Protein 1ZMM (pdb70)

Structure (mmCIF, N/CA/C/O backbone):
data_1ZMM
#
_entry.id   1ZMM
#
_cell.length_a   72.004
_cell.length_b   39.255
_cell.length_c   48.118
_cell.angle_alpha   90.00
_cell.angle_beta   110.08
_cell.angle_gamma   90.00
#
_symmetry.space_group_name_H-M   'C 1 2 1'
#
loop_
_entity.id
_entity.type
_entity.pdbx_description
1 polymer 'Neutrophil defensin 4'
2 water water
#
loop_
_atom_site.group_PDB
_atom_site.id
_atom_site.type_symbol
_atom_site.label_atom_id
_atom_site.label_alt_id
_atom_site.label_comp_id
_atom_site.label_asym_id
_atom_site.label_entity_id
_atom_site.label_seq_id
_atom_site.pdbx_PDB_ins_code
_atom_site.Cartn_x
_atom_site.Cartn_y
_atom_site.Cartn_z
_atom_site.occupancy
_atom_site.B_iso_or_equiv
_atom_site.auth_seq_id
_atom_site.auth_comp_id
_atom_site.auth_asym_id
_atom_site.auth_atom_id
_atom_site.pdbx_PDB_model_num
ATOM 1 N N . VAL A 1 1 ? 20.761 -8.778 7.532 1.00 21.29 1 VAL A N 1
ATOM 2 C CA . VAL A 1 1 ? 19.590 -7.892 7.738 1.00 19.67 1 VAL A CA 1
ATOM 3 C C . VAL A 1 1 ? 20.055 -6.445 7.589 1.00 16.84 1 VAL A C 1
ATOM 4 O O . VAL A 1 1 ? 21.081 -6.047 8.149 1.00 17.86 1 VAL A O 1
ATOM 8 N N . CYS A 1 2 ? 19.267 -5.675 6.855 1.00 15.25 2 CYS A N 1
ATOM 9 C CA . CYS A 1 2 ? 19.656 -4.326 6.426 1.00 13.09 2 CYS A CA 1
ATOM 10 C C . CYS A 1 2 ? 18.664 -3.249 6.797 1.00 13.15 2 CYS A C 1
ATOM 11 O O . CYS A 1 2 ? 17.490 -3.493 6.864 1.00 14.22 2 CYS A O 1
ATOM 14 N N . SER A 1 3 ? 19.159 -2.031 7.041 1.00 11.61 3 SER A N 1
ATOM 15 C CA . SER A 1 3 ? 18.282 -0.923 7.338 1.00 14.11 3 SER A CA 1
ATOM 16 C C . SER A 1 3 ? 18.844 0.383 6.757 1.00 11.82 3 SER A C 1
ATOM 17 O O . SER A 1 3 ? 20.040 0.501 6.556 1.00 11.64 3 SER A O 1
ATOM 20 N N . CYS A 1 4 ? 17.948 1.321 6.468 1.00 11.17 4 CYS A N 1
ATOM 21 C CA . CYS A 1 4 ? 18.321 2.677 6.024 1.00 11.77 4 CYS A CA 1
ATOM 22 C C . CYS A 1 4 ? 18.386 3.537 7.256 1.00 12.75 4 CYS A C 1
ATOM 23 O O . CYS A 1 4 ? 17.434 3.608 8.063 1.00 13.81 4 CYS A O 1
ATOM 26 N N . ARG A 1 5 ? 19.572 4.080 7.473 1.00 10.75 5 ARG A N 1
ATOM 27 C CA . ARG A 1 5 ? 19.853 4.871 8.652 1.00 9.09 5 ARG A CA 1
ATOM 28 C C . ARG A 1 5 ? 20.227 6.297 8.305 1.00 8.65 5 ARG A C 1
ATOM 29 O O . ARG A 1 5 ? 20.894 6.554 7.344 1.00 9.13 5 ARG A O 1
ATOM 37 N N . LEU A 1 6 ? 19.807 7.222 9.145 1.00 9.13 6 LEU A N 1
ATOM 38 C CA . LEU A 1 6 ? 20.013 8.633 8.876 1.00 7.98 6 LEU A CA 1
ATOM 39 C C . LEU A 1 6 ? 21.421 9.156 9.034 1.00 8.32 6 LEU A C 1
ATOM 40 O O . LEU A 1 6 ? 21.755 10.153 8.389 1.00 9.39 6 LEU A O 1
ATOM 45 N N . VAL A 1 7 ? 22.238 8.532 9.867 1.00 9.04 7 VAL A N 1
ATOM 46 C CA . VAL A 1 7 ? 23.588 9.052 10.138 1.00 8.83 7 VAL A CA 1
ATOM 47 C C . VAL A 1 7 ? 24.626 7.965 9.917 1.00 11.20 7 VAL A C 1
ATOM 48 O O . VAL A 1 7 ? 25.138 7.834 8.784 1.00 14.41 7 VAL A O 1
ATOM 52 N N . PHE A 1 8 ? 24.871 7.133 10.914 1.00 12.07 8 PHE A N 1
ATOM 53 C CA . PHE A 1 8 ? 25.877 6.090 10.810 1.00 11.45 8 PHE A CA 1
ATOM 54 C C . PHE A 1 8 ? 25.279 4.699 10.925 1.00 11.53 8 PHE A C 1
ATOM 55 O O . PHE A 1 8 ? 24.215 4.519 11.524 1.00 10.73 8 PHE A O 1
ATOM 63 N N . CYS A 1 9 ? 25.988 3.721 10.375 1.00 11.32 9 CYS A N 1
ATOM 64 C CA . CYS A 1 9 ? 25.658 2.309 10.605 1.00 12.96 9 CYS A CA 1
ATOM 65 C C . CYS A 1 9 ? 26.016 1.979 12.036 1.00 14.71 9 CYS A C 1
ATOM 66 O O . CYS A 1 9 ? 26.911 2.616 12.614 1.00 15.15 9 CYS A O 1
ATOM 69 N N . ARG A 1 10 ? 25.324 0.987 12.603 1.00 14.55 10 ARG A N 1
ATOM 70 C CA . ARG A 1 10 ? 25.643 0.509 13.9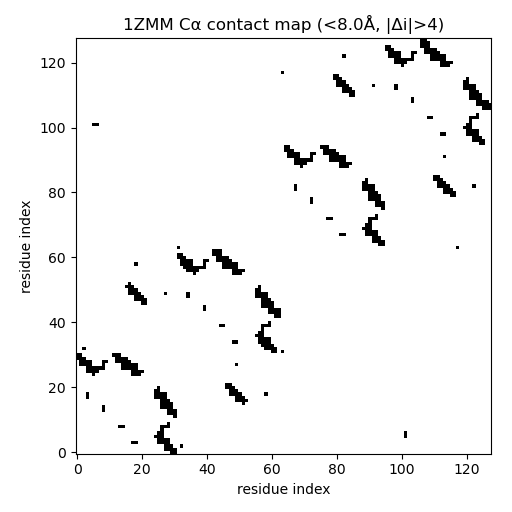51 1.00 16.83 10 ARG A CA 1
ATOM 71 C C . ARG A 1 10 ? 26.989 -0.200 13.917 1.00 16.80 10 ARG A C 1
ATOM 72 O O . ARG A 1 10 ? 27.491 -0.584 12.851 1.00 13.99 10 ARG A O 1
ATOM 80 N N . ARG A 1 11 ? 27.581 -0.382 15.094 1.00 16.98 11 ARG A N 1
ATOM 81 C CA . ARG A 1 11 ? 28.881 -1.022 15.198 1.00 19.52 11 ARG A CA 1
ATOM 82 C C . ARG A 1 11 ? 28.889 -2.414 14.603 1.00 18.86 11 ARG A C 1
ATOM 83 O O . ARG A 1 11 ? 29.886 -2.869 14.062 1.00 20.45 11 ARG A O 1
ATOM 91 N N . THR A 1 12 ? 27.770 -3.108 14.720 1.00 18.74 12 THR A N 1
ATOM 92 C CA . THR A 1 12 ? 27.640 -4.462 14.202 1.00 18.97 12 THR A CA 1
ATOM 93 C C . THR A 1 12 ? 27.305 -4.536 12.704 1.00 17.31 12 THR A C 1
ATOM 94 O O . THR A 1 12 ? 27.058 -5.614 12.204 1.00 19.50 12 THR A O 1
ATOM 98 N N . GLU A 1 13 ? 27.266 -3.391 12.011 1.00 15.58 13 GLU A N 1
ATOM 99 C CA . GLU A 1 13 ? 26.857 -3.357 10.617 1.00 15.80 13 GLU A CA 1
ATOM 100 C C . GLU A 1 13 ? 27.954 -2.817 9.717 1.00 15.48 13 GLU A C 1
ATOM 101 O O . GLU A 1 13 ? 28.875 -2.128 10.187 1.00 16.63 13 GLU A O 1
ATOM 107 N N . LEU A 1 14 ? 27.856 -3.135 8.429 1.00 17.79 14 LEU A N 1
ATOM 108 C CA . LEU A 1 14 ? 28.678 -2.506 7.398 1.00 18.64 14 LEU A CA 1
ATOM 109 C C . LEU A 1 14 ? 27.832 -1.687 6.406 1.00 16.50 14 LEU A C 1
ATOM 110 O O . LEU A 1 14 ? 26.674 -2.002 6.108 1.00 15.07 14 LEU A O 1
ATOM 115 N N . ARG A 1 15 ? 28.444 -0.630 5.905 1.00 18.14 15 ARG A N 1
ATOM 116 C CA . ARG A 1 15 ? 27.796 0.237 4.951 1.00 17.69 15 ARG A CA 1
ATOM 117 C C . ARG A 1 15 ? 27.826 -0.480 3.614 1.00 16.16 15 ARG A C 1
ATOM 118 O O . ARG A 1 15 ? 28.894 -0.824 3.089 1.00 16.49 15 ARG A O 1
ATOM 126 N N . VAL A 1 16 ? 26.640 -0.734 3.079 1.00 12.43 16 VAL A N 1
ATOM 127 C CA . VAL A 1 16 ? 26.481 -1.401 1.799 1.00 12.19 16 VAL A CA 1
ATOM 128 C C . VAL A 1 16 ? 26.112 -0.471 0.660 1.00 10.70 16 VAL A C 1
ATOM 129 O O . VAL A 1 16 ? 26.404 -0.767 -0.510 1.00 10.27 16 VAL A O 1
ATOM 133 N N . GLY A 1 17 ? 25.508 0.667 0.976 1.00 9.49 17 GLY A N 1
ATOM 134 C CA . GLY A 1 17 ? 25.101 1.607 -0.062 1.00 10.46 17 GLY A CA 1
ATOM 135 C C . GLY A 1 17 ? 24.365 2.800 0.509 1.00 9.38 17 GLY A C 1
ATOM 136 O O . GLY A 1 17 ? 24.553 3.145 1.664 1.00 8.86 17 GLY A O 1
ATOM 137 N N . ASN A 1 18 ? 23.410 3.337 -0.247 1.00 9.62 18 ASN A N 1
ATOM 138 C CA . ASN A 1 18 ? 22.611 4.481 0.185 1.00 10.77 18 ASN A CA 1
ATOM 139 C C . ASN A 1 18 ? 21.140 4.209 -0.028 1.00 9.13 18 ASN A C 1
ATOM 140 O O . ASN A 1 18 ? 20.758 3.309 -0.789 1.00 7.73 18 ASN A O 1
ATOM 149 N N . CYS A 1 19 ? 20.323 4.986 0.681 1.00 9.59 19 CYS A N 1
ATOM 150 C CA . CYS A 1 19 ? 18.878 5.087 0.383 1.00 6.93 19 CYS A CA 1
ATOM 151 C C . CYS A 1 19 ? 18.455 6.508 0.143 1.00 8.30 19 CYS A C 1
ATOM 152 O O . CYS A 1 19 ? 19.073 7.434 0.643 1.00 7.60 19 CYS A O 1
ATOM 155 N N . LEU A 1 20 ? 17.410 6.669 -0.669 1.00 8.35 20 LEU A N 1
ATOM 156 C CA . LEU A 1 20 ? 16.788 7.973 -0.918 1.00 7.97 20 LEU A CA 1
ATOM 157 C C . LEU A 1 20 ? 15.289 7.802 -0.670 1.00 7.95 20 LEU A C 1
ATOM 158 O O . LEU A 1 20 ? 14.661 7.001 -1.348 1.00 7.93 20 LEU A O 1
ATOM 163 N N . ILE A 1 21 ? 14.760 8.444 0.386 1.00 7.95 21 ILE A N 1
ATOM 164 C CA . ILE A 1 21 ? 13.380 8.321 0.789 1.00 7.99 21 ILE A CA 1
ATOM 165 C C . ILE A 1 21 ? 12.839 9.710 1.090 1.00 7.40 21 ILE A C 1
ATOM 166 O O . ILE A 1 21 ? 13.409 10.415 1.912 1.00 8.62 21 ILE A O 1
ATOM 171 N N . GLY A 1 22 ? 11.787 10.134 0.376 1.00 7.64 22 GLY A N 1
ATOM 172 C CA . GLY A 1 22 ? 11.225 11.440 0.527 1.00 9.55 22 GLY A CA 1
ATOM 173 C C . GLY A 1 22 ? 12.213 12.587 0.374 1.00 7.10 22 GLY A C 1
ATOM 174 O O . GLY A 1 22 ? 12.093 13.576 1.098 1.00 9.23 22 GLY A O 1
ATOM 175 N N . GLY A 1 23 ? 13.167 12.461 -0.554 1.00 7.25 23 GLY A N 1
ATOM 176 C CA . GLY A 1 23 ? 14.186 13.479 -0.738 1.00 7.15 23 GLY A CA 1
ATOM 177 C C . GLY A 1 23 ? 15.382 13.421 0.199 1.00 7.07 23 GLY A C 1
ATOM 178 O O . GLY A 1 23 ? 16.331 14.168 0.012 1.00 6.63 23 GLY A O 1
ATOM 179 N N . VAL A 1 24 ? 15.297 12.638 1.268 1.00 7.42 24 VAL A N 1
ATOM 180 C CA . VAL A 1 24 ? 16.360 12.535 2.262 1.00 6.51 24 VAL A CA 1
ATOM 181 C C . VAL A 1 24 ? 17.279 11.327 1.983 1.00 6.70 24 VAL A C 1
ATOM 182 O O . VAL A 1 24 ? 16.813 10.224 1.651 1.00 6.25 24 VAL A O 1
ATOM 186 N N . SER A 1 25 ? 18.585 11.529 2.098 1.00 6.94 25 SER A N 1
ATOM 187 C CA . SER A 1 25 ? 19.544 10.475 1.895 1.00 7.45 25 SER A CA 1
ATOM 188 C C . SER A 1 25 ? 19.917 9.756 3.186 1.00 8.98 25 SER A C 1
ATOM 189 O O . SER A 1 25 ? 20.047 10.369 4.241 1.00 9.84 25 SER A O 1
ATOM 192 N N . PHE A 1 26 ? 20.016 8.436 3.096 1.00 7.25 26 PHE A N 1
ATOM 193 C CA . PHE A 1 26 ? 20.321 7.560 4.196 1.00 7.87 26 PHE A CA 1
ATOM 194 C C . PHE A 1 26 ? 21.527 6.715 3.799 1.00 7.44 26 PHE A C 1
ATOM 195 O O . PHE A 1 26 ? 21.854 6.581 2.597 1.00 9.98 26 PHE A O 1
ATOM 203 N N . THR A 1 27 ? 22.172 6.137 4.803 1.00 9.80 27 THR A N 1
ATOM 204 C CA . THR A 1 27 ? 23.146 5.093 4.586 1.00 9.29 27 THR A CA 1
ATOM 205 C C . THR A 1 27 ? 22.439 3.753 4.734 1.00 8.24 27 THR A C 1
ATOM 206 O O . THR A 1 27 ? 21.613 3.546 5.633 1.00 7.90 27 THR A O 1
ATOM 210 N N . TYR A 1 28 ? 22.730 2.852 3.820 1.00 6.97 28 TYR A N 1
ATOM 211 C CA . TYR A 1 28 ? 22.164 1.520 3.856 1.00 7.93 28 TYR A CA 1
ATOM 212 C C . TYR A 1 28 ? 23.166 0.601 4.528 1.00 9.61 28 TYR A C 1
ATOM 213 O O . TYR A 1 28 ? 24.278 0.410 4.038 1.00 9.17 28 TYR A O 1
ATOM 222 N N . CYS A 1 29 ? 22.749 0.075 5.677 1.00 10.81 29 CYS A N 1
ATOM 223 C CA . CYS A 1 29 ? 23.603 -0.660 6.609 1.00 10.89 29 CYS A CA 1
ATOM 224 C C . CYS A 1 29 ? 23.128 -2.110 6.735 1.00 11.67 29 CYS A C 1
ATOM 225 O O . CYS A 1 29 ? 21.936 -2.332 6.884 1.00 12.27 29 CYS A O 1
ATOM 228 N N . CYS A 1 30 ? 24.032 -3.084 6.657 1.00 12.59 30 CYS A N 1
ATOM 229 C CA . CYS A 1 30 ? 23.662 -4.506 6.801 1.00 12.01 30 CYS A CA 1
ATOM 230 C C . CYS A 1 30 ? 24.491 -5.189 7.874 1.00 14.92 30 CYS A C 1
ATOM 231 O O . CYS A 1 30 ? 25.660 -4.893 8.001 1.00 14.37 30 CYS A O 1
ATOM 234 N N . THR A 1 31 ? 23.877 -6.101 8.629 1.00 17.81 31 THR A N 1
ATOM 235 C CA . THR A 1 31 ? 24.549 -6.709 9.794 1.00 20.53 31 THR A CA 1
ATOM 236 C C . THR A 1 31 ? 25.803 -7.406 9.330 1.00 21.64 31 THR A C 1
ATOM 237 O O . THR A 1 31 ? 26.870 -7.291 9.964 1.00 25.14 31 THR A O 1
ATOM 241 N N . VAL B 1 1 ? 9.063 -4.821 7.557 1.00 19.11 1 VAL B N 1
ATOM 242 C CA . VAL B 1 1 ? 10.414 -5.081 6.975 1.00 19.81 1 VAL B CA 1
ATOM 243 C C . VAL B 1 1 ? 10.477 -4.399 5.628 1.00 16.52 1 VAL B C 1
ATOM 244 O O . VAL B 1 1 ? 9.494 -4.347 4.902 1.00 17.30 1 VAL B O 1
ATOM 248 N N . CYS B 1 2 ? 11.653 -3.883 5.301 1.00 14.35 2 CYS B N 1
ATOM 249 C CA . CYS B 1 2 ? 11.875 -3.255 4.006 1.00 14.11 2 CYS B CA 1
ATOM 250 C C . CYS B 1 2 ? 12.940 -4.018 3.275 1.00 11.37 2 CYS B C 1
ATOM 251 O O . CYS B 1 2 ? 13.859 -4.573 3.898 1.00 12.75 2 CYS B O 1
ATOM 254 N N . SER B 1 3 ? 12.832 -4.053 1.941 1.00 10.16 3 SER B N 1
ATOM 255 C CA . SER B 1 3 ? 13.710 -4.811 1.092 1.00 9.78 3 SER B CA 1
ATOM 256 C C . SER B 1 3 ? 14.072 -3.975 -0.114 1.00 9.71 3 SER B C 1
ATOM 257 O O . SER B 1 3 ? 13.215 -3.249 -0.625 1.00 10.05 3 SER B O 1
ATOM 260 N N . CYS B 1 4 ? 15.309 -4.100 -0.573 1.00 6.71 4 CYS B N 1
ATOM 261 C CA . CYS B 1 4 ? 15.774 -3.493 -1.821 1.00 5.09 4 CYS B CA 1
ATOM 262 C C . CYS B 1 4 ? 15.617 -4.517 -2.929 1.00 5.83 4 CYS B C 1
ATOM 263 O O . CYS B 1 4 ? 16.229 -5.574 -2.855 1.00 7.55 4 CYS B O 1
ATOM 266 N N . ARG B 1 5 ? 14.679 -4.229 -3.845 1.00 7.64 5 ARG B N 1
ATOM 267 C CA . ARG B 1 5 ? 14.368 -5.101 -4.966 1.00 6.79 5 ARG B CA 1
ATOM 268 C C . ARG B 1 5 ? 14.647 -4.431 -6.284 1.00 7.88 5 ARG B C 1
ATOM 269 O O . ARG B 1 5 ? 14.418 -3.217 -6.462 1.00 7.83 5 ARG B O 1
ATOM 277 N N . LEU B 1 6 ? 15.108 -5.224 -7.242 1.00 6.83 6 LEU B N 1
ATOM 278 C CA . LEU B 1 6 ? 15.556 -4.696 -8.507 1.00 8.81 6 LEU B CA 1
ATOM 279 C C . LEU B 1 6 ? 14.499 -3.959 -9.349 1.00 10.21 6 LEU B C 1
ATOM 280 O O . LEU B 1 6 ? 14.838 -2.936 -10.000 1.00 10.77 6 LEU B O 1
ATOM 289 N N . VAL B 1 7 ? 13.287 -4.484 -9.411 1.00 8.97 7 VAL B N 1
ATOM 290 C CA . VAL B 1 7 ? 12.302 -3.905 -10.342 1.00 12.52 7 VAL B CA 1
ATOM 291 C C . VAL B 1 7 ? 10.991 -3.618 -9.641 1.00 12.32 7 VAL B C 1
ATOM 292 O O . VAL B 1 7 ? 10.488 -2.494 -9.697 1.00 15.52 7 VAL B O 1
ATOM 296 N N . PHE B 1 8 ? 10.389 -4.618 -9.011 1.00 9.69 8 PHE B N 1
ATOM 297 C CA . PHE B 1 8 ? 9.048 -4.466 -8.526 1.00 8.77 8 PHE B CA 1
ATOM 298 C C . PHE B 1 8 ? 9.049 -4.788 -7.038 1.00 9.80 8 PHE B C 1
ATOM 299 O O . PHE B 1 8 ? 9.821 -5.638 -6.605 1.00 10.94 8 PHE B O 1
ATOM 307 N N . CYS B 1 9 ? 8.146 -4.155 -6.294 1.00 11.29 9 CYS B N 1
ATOM 308 C CA . CYS B 1 9 ? 7.779 -4.550 -4.936 1.00 11.36 9 CYS B CA 1
ATOM 309 C C . CYS B 1 9 ? 6.804 -5.737 -4.991 1.00 11.81 9 CYS B C 1
ATOM 310 O O . CYS B 1 9 ? 6.155 -5.955 -6.033 1.00 12.69 9 CYS B O 1
ATOM 313 N N . ARG B 1 10 ? 6.766 -6.509 -3.912 1.00 12.98 10 ARG B N 1
ATOM 314 C CA . ARG B 1 10 ? 5.752 -7.538 -3.715 1.00 13.34 10 ARG B CA 1
ATOM 315 C C . ARG B 1 10 ? 4.417 -6.875 -3.469 1.00 13.21 10 ARG B C 1
ATOM 316 O O . ARG B 1 10 ? 4.318 -5.679 -3.174 1.00 13.27 10 ARG B O 1
ATOM 324 N N . ARG B 1 11 ? 3.379 -7.675 -3.601 1.00 12.83 11 ARG B N 1
ATOM 325 C CA . ARG B 1 11 ? 2.014 -7.174 -3.494 1.00 14.51 11 ARG B CA 1
ATOM 326 C C . ARG B 1 11 ? 1.655 -6.764 -2.075 1.00 13.96 11 ARG B C 1
ATOM 327 O O . ARG B 1 11 ? 0.671 -6.066 -1.881 1.00 12.89 11 ARG B O 1
ATOM 335 N N . THR B 1 12 ? 2.441 -7.200 -1.099 1.00 14.68 12 THR B N 1
ATOM 336 C CA . THR B 1 12 ? 2.235 -6.851 0.306 1.00 14.24 12 THR B CA 1
ATOM 337 C C . THR B 1 12 ? 3.074 -5.653 0.711 1.00 14.36 12 THR B C 1
ATOM 338 O O . THR B 1 12 ? 3.160 -5.305 1.880 1.00 13.15 12 THR B O 1
ATOM 342 N N . GLU B 1 13 ? 3.747 -5.045 -0.269 1.00 13.15 13 GLU B N 1
ATOM 343 C CA . GLU B 1 13 ? 4.700 -3.993 0.007 1.00 13.93 13 GLU B CA 1
ATOM 344 C C . GLU B 1 13 ? 4.361 -2.685 -0.698 1.00 14.62 13 GLU B C 1
ATOM 345 O O . GLU B 1 13 ? 3.764 -2.687 -1.770 1.00 15.98 13 GLU B O 1
ATOM 351 N N . LEU B 1 14 ? 4.768 -1.576 -0.088 1.00 14.98 14 LEU B N 1
ATOM 352 C CA . LEU B 1 14 ? 4.642 -0.254 -0.676 1.00 16.48 14 LEU B CA 1
ATOM 353 C C . LEU B 1 14 ? 6.031 0.230 -1.131 1.00 15.26 14 LEU B C 1
ATOM 354 O O . LEU B 1 14 ? 7.017 0.091 -0.402 1.00 13.20 14 LEU B O 1
ATOM 359 N N . ARG B 1 15 ? 6.107 0.802 -2.322 1.00 14.28 15 ARG B N 1
ATOM 360 C CA . ARG B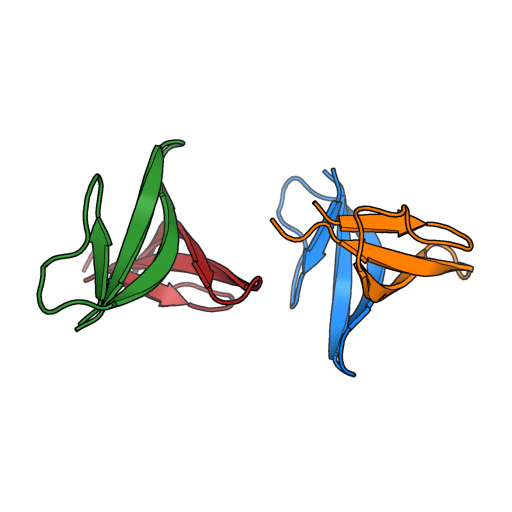 1 15 ? 7.327 1.516 -2.707 1.00 13.29 15 ARG B CA 1
ATOM 361 C C . ARG B 1 15 ? 7.515 2.764 -1.850 1.00 12.52 15 ARG B C 1
ATOM 362 O O . ARG B 1 15 ? 6.675 3.658 -1.863 1.00 13.52 15 ARG B O 1
ATOM 370 N N . VAL B 1 16 ? 8.608 2.810 -1.098 1.00 11.11 16 VAL B N 1
ATOM 371 C CA . VAL B 1 16 ? 8.885 3.944 -0.206 1.00 12.30 16 VAL B CA 1
ATOM 372 C C . VAL B 1 16 ? 10.028 4.849 -0.708 1.00 11.84 16 VAL B C 1
ATOM 373 O O . VAL B 1 16 ? 10.086 6.002 -0.371 1.00 11.24 16 VAL B O 1
ATOM 377 N N . GLY B 1 17 ? 10.961 4.312 -1.487 1.00 11.61 17 GLY B N 1
ATOM 378 C CA . GLY B 1 17 ? 12.018 5.098 -2.088 1.00 9.93 17 GLY B CA 1
ATOM 379 C C . GLY B 1 17 ? 12.965 4.204 -2.851 1.00 9.00 17 GLY B C 1
ATOM 380 O O . GLY B 1 17 ? 12.507 3.211 -3.423 1.00 8.79 17 GLY B O 1
ATOM 381 N N . ASN B 1 18 ? 14.263 4.520 -2.834 1.00 7.71 18 ASN B N 1
ATOM 382 C CA . ASN B 1 18 ? 15.208 3.757 -3.614 1.00 9.45 18 ASN B CA 1
ATOM 383 C C . ASN B 1 18 ? 16.435 3.403 -2.800 1.00 9.14 18 ASN B C 1
ATOM 384 O O . ASN B 1 18 ? 16.735 4.033 -1.795 1.00 9.37 18 ASN B O 1
ATOM 389 N N . CYS B 1 19 ? 17.107 2.343 -3.200 1.00 8.16 19 CYS B N 1
ATOM 390 C CA . CYS B 1 19 ? 18.407 2.044 -2.641 1.00 8.07 19 CYS B CA 1
ATOM 391 C C . CYS B 1 19 ? 19.420 2.173 -3.755 1.00 9.92 19 CYS B C 1
ATOM 392 O O . CYS B 1 19 ? 19.092 1.900 -4.907 1.00 12.44 19 CYS B O 1
ATOM 395 N N . LEU B 1 20 ? 20.652 2.548 -3.434 1.00 8.97 20 LEU B N 1
ATOM 396 C CA . LEU B 1 20 ? 21.712 2.539 -4.442 1.00 9.53 20 LEU B CA 1
ATOM 397 C C . LEU B 1 20 ? 22.825 1.666 -3.878 1.00 11.42 20 LEU B C 1
ATOM 398 O O . LEU B 1 20 ? 23.368 1.980 -2.846 1.00 9.87 20 LEU B O 1
ATOM 403 N N . ILE B 1 21 ? 23.070 0.521 -4.510 1.00 11.61 21 ILE B N 1
ATOM 404 C CA . ILE B 1 21 ? 24.057 -0.455 -4.057 1.00 11.96 21 ILE B CA 1
ATOM 405 C C . ILE B 1 21 ? 24.968 -0.826 -5.252 1.00 13.36 21 ILE B C 1
ATOM 406 O O . ILE B 1 21 ? 24.499 -1.318 -6.254 1.00 13.64 21 ILE B O 1
ATOM 411 N N . GLY B 1 22 ? 26.268 -0.585 -5.105 1.00 13.83 22 GLY B N 1
ATOM 412 C CA . GLY B 1 22 ? 27.238 -0.863 -6.147 1.00 15.97 22 GLY B CA 1
ATOM 413 C C . GLY B 1 22 ? 26.930 -0.169 -7.454 1.00 17.15 22 GLY B C 1
ATOM 414 O O . GLY B 1 22 ? 27.194 -0.725 -8.538 1.00 21.10 22 GLY B O 1
ATOM 415 N N . GLY B 1 23 ? 26.378 1.042 -7.380 1.00 17.91 23 GLY B N 1
ATOM 416 C CA . GLY B 1 23 ? 26.047 1.800 -8.569 1.00 18.37 23 GLY B CA 1
ATOM 417 C C . GLY B 1 23 ? 24.733 1.424 -9.230 1.00 17.56 23 GLY B C 1
ATOM 418 O O . GLY B 1 23 ? 24.377 1.968 -10.282 1.00 20.64 23 GLY B O 1
ATOM 419 N N . VAL B 1 24 ? 23.998 0.493 -8.619 1.00 16.01 24 VAL B N 1
ATOM 420 C CA . VAL B 1 24 ? 22.768 -0.013 -9.195 1.00 14.97 24 VAL B CA 1
ATOM 421 C C . VAL B 1 24 ? 21.609 0.485 -8.355 1.00 13.75 24 VAL B C 1
ATOM 422 O O . VAL B 1 24 ? 21.676 0.452 -7.126 1.00 10.49 24 VAL B O 1
ATOM 426 N N . SER B 1 25 ? 20.565 0.973 -9.012 1.00 13.81 25 SER B N 1
ATOM 427 C CA . SER B 1 25 ? 19.374 1.440 -8.296 1.00 14.15 25 SER B CA 1
ATOM 428 C C . SER B 1 25 ? 18.372 0.293 -8.068 1.00 14.17 25 SER B C 1
ATOM 429 O O . SER B 1 25 ? 18.082 -0.516 -8.947 1.00 16.77 25 SER B O 1
ATOM 432 N N . PHE B 1 26 ? 17.862 0.227 -6.851 1.00 9.68 26 PHE B N 1
ATOM 433 C CA . PHE B 1 26 ? 16.828 -0.693 -6.453 1.00 9.08 26 PHE B CA 1
ATOM 434 C C . PHE B 1 26 ? 15.628 0.096 -5.904 1.00 8.85 26 PHE B C 1
ATOM 435 O O . PHE B 1 26 ? 15.765 1.267 -5.540 1.00 7.94 26 PHE B O 1
ATOM 443 N N . THR B 1 27 ? 14.466 -0.529 -5.903 1.00 8.73 27 THR B N 1
ATOM 444 C CA . THR B 1 27 ? 13.318 0.031 -5.211 1.00 9.17 27 THR B CA 1
ATOM 445 C C . THR B 1 27 ? 13.285 -0.424 -3.784 1.00 9.86 27 THR B C 1
ATOM 446 O O . THR B 1 27 ? 13.488 -1.606 -3.481 1.00 9.73 27 THR B O 1
ATOM 450 N N . TYR B 1 28 ? 13.069 0.502 -2.873 1.00 9.22 28 TYR B N 1
ATOM 451 C CA . TYR B 1 28 ? 12.964 0.216 -1.447 1.00 9.20 28 TYR B CA 1
ATOM 452 C C . TYR B 1 28 ? 11.502 -0.006 -1.127 1.00 9.33 28 TYR B C 1
ATOM 453 O O . TYR B 1 28 ? 10.687 0.911 -1.251 1.00 9.91 28 TYR B O 1
ATOM 462 N N . CYS B 1 29 ? 11.154 -1.253 -0.805 1.00 9.60 29 CYS B N 1
ATOM 463 C CA . CYS B 1 29 ? 9.787 -1.723 -0.668 1.00 10.55 29 CYS B CA 1
ATOM 464 C C . CYS B 1 29 ? 9.552 -2.13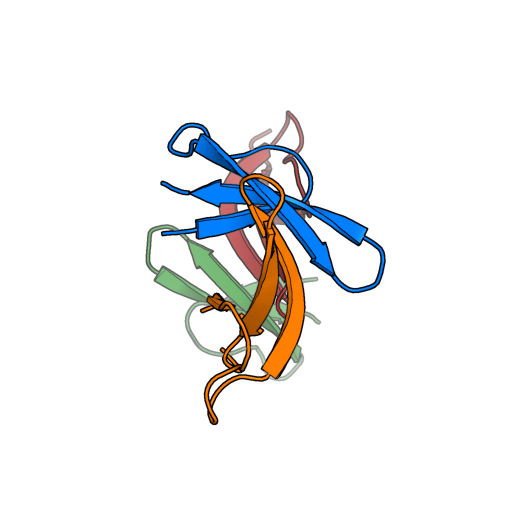6 0.774 1.00 10.96 29 CYS B C 1
ATOM 465 O O . CYS B 1 29 ? 10.369 -2.898 1.327 1.00 12.53 29 CYS B O 1
ATOM 468 N N . CYS B 1 30 ? 8.479 -1.634 1.398 1.00 11.05 30 CYS B N 1
ATOM 469 C CA . CYS B 1 30 ? 8.220 -1.922 2.817 1.00 12.09 30 CYS B CA 1
ATOM 470 C C . CYS B 1 30 ? 6.857 -2.532 3.025 1.00 12.28 30 CYS B C 1
ATOM 471 O O . CYS B 1 30 ? 5.895 -2.135 2.398 1.00 13.93 30 CYS B O 1
ATOM 474 N N . THR B 1 31 ? 6.767 -3.530 3.891 1.00 14.46 31 THR B N 1
ATOM 475 C CA . THR B 1 31 ? 5.443 -3.918 4.380 1.00 14.17 31 THR B CA 1
ATOM 476 C C . THR B 1 31 ? 4.906 -2.864 5.333 1.00 15.41 31 THR B C 1
ATOM 477 O O . THR B 1 31 ? 5.633 -2.016 5.814 1.00 16.84 31 THR B O 1
ATOM 481 N N . ARG B 1 32 ? 3.612 -2.927 5.601 1.00 17.51 32 ARG B N 1
ATOM 482 C CA . ARG B 1 32 ? 2.976 -1.937 6.456 1.00 17.86 32 ARG B CA 1
ATOM 483 C C . ARG B 1 32 ? 3.648 -1.856 7.839 1.00 19.12 32 ARG B C 1
ATOM 484 O O . ARG B 1 32 ? 3.858 -0.761 8.384 1.00 19.57 32 ARG B O 1
ATOM 492 N N . VAL B 1 33 ? 3.954 -3.021 8.411 1.00 18.65 33 VAL B N 1
ATOM 493 C CA . VAL B 1 33 ? 4.611 -3.129 9.696 1.00 19.26 33 VAL B CA 1
ATOM 494 C C . VAL B 1 33 ? 5.656 -4.238 9.658 1.00 18.94 33 VAL B C 1
ATOM 495 O O . VAL B 1 33 ? 5.675 -5.040 8.711 1.00 16.85 33 VAL B O 1
ATOM 503 N N . VAL C 1 1 ? 3.105 14.511 28.053 1.00 21.85 1 VAL C N 1
ATOM 504 C CA . VAL C 1 1 ? 4.002 13.509 28.661 1.00 19.95 1 VAL C CA 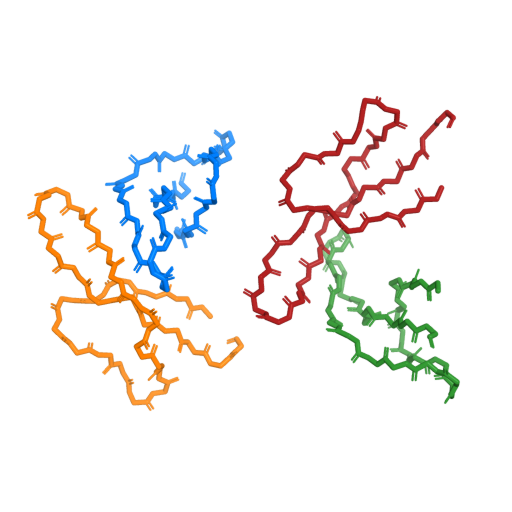1
ATOM 505 C C . VAL C 1 1 ? 3.764 12.154 28.009 1.00 17.32 1 VAL C C 1
ATOM 506 O O . VAL C 1 1 ? 2.622 11.734 27.828 1.00 15.15 1 VAL C O 1
ATOM 510 N N . CYS C 1 2 ? 4.843 11.465 27.668 1.00 15.13 2 CYS C N 1
ATOM 511 C CA . CYS C 1 2 ? 4.712 10.154 27.042 1.00 14.16 2 CYS C CA 1
ATOM 512 C C . CYS C 1 2 ? 5.363 9.070 27.873 1.00 13.91 2 CYS C C 1
ATOM 513 O O . CYS C 1 2 ? 6.339 9.289 28.595 1.00 13.90 2 CYS C O 1
ATOM 516 N N . SER C 1 3 ? 4.827 7.867 27.740 1.00 13.47 3 SER C N 1
ATOM 517 C CA . SER C 1 3 ? 5.343 6.708 28.458 1.00 13.37 3 SER C CA 1
ATOM 518 C C . SER C 1 3 ? 5.309 5.459 27.568 1.00 12.88 3 SER C C 1
ATOM 519 O O . SER C 1 3 ? 4.397 5.257 26.770 1.00 10.19 3 SER C O 1
ATOM 524 N N . CYS C 1 4 ? 6.328 4.621 27.725 1.00 12.57 4 CYS C N 1
ATOM 525 C CA . CYS C 1 4 ? 6.318 3.262 27.167 1.00 12.97 4 CYS C CA 1
ATOM 526 C C . CYS C 1 4 ? 5.546 2.382 28.145 1.00 13.07 4 CYS C C 1
ATOM 527 O O . CYS C 1 4 ? 5.976 2.153 29.282 1.00 15.98 4 CYS C O 1
ATOM 530 N N . ARG C 1 5 ? 4.399 1.870 27.713 1.00 12.46 5 ARG C N 1
ATOM 531 C CA . ARG C 1 5 ? 3.535 1.100 28.579 1.00 11.94 5 ARG C CA 1
ATOM 532 C C . ARG C 1 5 ? 3.494 -0.384 28.219 1.00 10.97 5 ARG C C 1
ATOM 533 O O . ARG C 1 5 ? 3.405 -0.722 27.042 1.00 10.54 5 ARG C O 1
ATOM 541 N N . LEU C 1 6 ? 3.535 -1.242 29.226 1.00 10.67 6 LEU C N 1
ATOM 542 C CA . LEU C 1 6 ? 3.541 -2.688 29.004 1.00 11.36 6 LEU C CA 1
ATOM 543 C C . LEU C 1 6 ? 2.222 -3.272 28.473 1.00 11.40 6 LEU C C 1
ATOM 544 O O . LEU C 1 6 ? 2.233 -4.333 27.828 1.00 10.78 6 LEU C O 1
ATOM 549 N N . VAL C 1 7 ? 1.092 -2.645 28.788 1.00 11.34 7 VAL C N 1
ATOM 550 C CA . VAL C 1 7 ? -0.198 -3.161 28.373 1.00 11.06 7 VAL C CA 1
ATOM 551 C C . VAL C 1 7 ? -0.982 -2.073 27.636 1.00 14.06 7 VAL C C 1
ATOM 552 O O . VAL C 1 7 ? -0.736 -1.868 26.461 1.00 17.38 7 V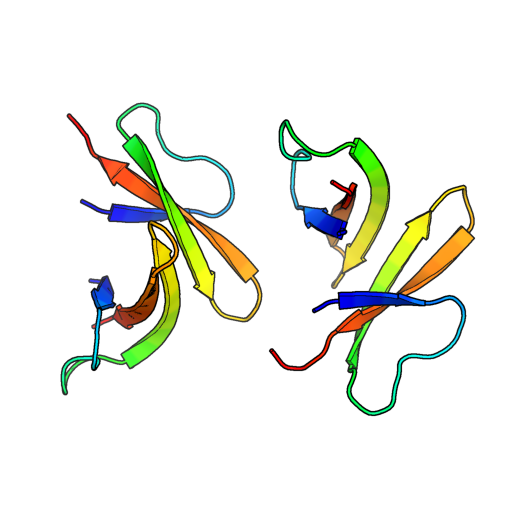AL C O 1
ATOM 556 N N . PHE C 1 8 ? -1.869 -1.373 28.297 1.00 14.92 8 PHE C N 1
ATOM 557 C CA . PHE C 1 8 ? -2.716 -0.388 27.634 1.00 16.72 8 PHE C CA 1
ATOM 558 C C . PHE C 1 8 ? -2.229 1.024 27.843 1.00 16.56 8 PHE C C 1
ATOM 559 O O . PHE C 1 8 ? -1.632 1.353 28.890 1.00 17.71 8 PHE C O 1
ATOM 567 N N . CYS C 1 9 ? -2.554 1.885 26.885 1.00 15.23 9 CYS C N 1
ATOM 568 C CA . CYS C 1 9 ? -2.527 3.306 27.163 1.00 14.75 9 CYS C CA 1
ATOM 569 C C . CYS C 1 9 ? -3.621 3.600 28.161 1.00 16.98 9 CYS C C 1
ATOM 570 O O . CYS C 1 9 ? -4.644 2.904 28.218 1.00 16.99 9 CYS C O 1
ATOM 573 N N . ARG C 1 10 ? -3.404 4.638 28.948 1.00 18.46 10 ARG C N 1
ATOM 574 C CA . ARG C 1 10 ? -4.443 5.152 29.819 1.00 19.69 10 ARG C CA 1
ATOM 575 C C . ARG C 1 10 ? -5.574 5.709 28.983 1.00 18.93 10 ARG C C 1
ATOM 576 O O . ARG C 1 10 ? -5.404 6.009 27.815 1.00 16.82 10 ARG C O 1
ATOM 584 N N . ARG C 1 11 ? -6.748 5.818 29.586 1.00 19.25 11 ARG C N 1
ATOM 585 C CA . ARG C 1 11 ? -7.923 6.308 28.861 1.00 22.72 11 ARG C CA 1
ATOM 586 C C . ARG C 1 11 ? -7.721 7.727 28.338 1.00 22.49 11 ARG C C 1
ATOM 587 O O . ARG C 1 11 ? -8.324 8.126 27.340 1.00 23.83 11 ARG C O 1
ATOM 595 N N . THR C 1 12 ? -6.870 8.494 29.011 1.00 22.01 12 THR C N 1
ATOM 596 C CA . THR C 1 12 ? -6.629 9.883 28.641 1.00 23.26 12 THR C CA 1
ATOM 597 C C . THR C 1 12 ? -5.448 10.008 27.694 1.00 21.83 12 THR C C 1
ATOM 598 O O . THR C 1 12 ? -4.985 11.109 27.407 1.00 22.74 12 THR C O 1
ATOM 602 N N . GLU C 1 13 ? -4.941 8.873 27.227 1.00 18.83 13 GLU C N 1
ATOM 603 C CA . GLU C 1 13 ? -3.748 8.887 26.407 1.00 18.48 13 GLU C CA 1
ATOM 604 C C . GLU C 1 13 ? -4.042 8.420 25.004 1.00 19.41 13 GLU C C 1
ATOM 605 O O . GLU C 1 13 ? -5.061 7.729 24.762 1.00 19.62 13 GLU C O 1
ATOM 611 N N . LEU C 1 14 ? -3.128 8.785 24.112 1.00 19.12 14 LEU C N 1
ATOM 612 C CA . LEU C 1 14 ? -3.164 8.389 22.716 1.00 20.00 14 LEU C CA 1
ATOM 613 C C . LEU C 1 14 ? -1.979 7.479 22.417 1.00 18.20 14 LEU C C 1
ATOM 614 O O . LEU C 1 14 ? -0.861 7.764 22.844 1.00 17.91 14 LEU C O 1
ATOM 619 N N . ARG C 1 15 ? -2.241 6.379 21.714 1.00 17.24 15 ARG C N 1
ATOM 620 C CA . ARG C 1 15 ? -1.196 5.510 21.202 1.00 15.75 15 ARG C CA 1
ATOM 621 C C . ARG C 1 15 ? -0.483 6.222 20.053 1.00 14.92 15 ARG C C 1
ATOM 622 O O . ARG C 1 15 ? -1.104 6.602 19.065 1.00 15.09 15 ARG C O 1
ATOM 630 N N . VAL C 1 16 ? 0.808 6.475 20.233 1.00 11.55 16 VAL C N 1
ATOM 631 C CA . VAL C 1 16 ? 1.588 7.203 19.266 1.00 12.29 16 VAL C CA 1
ATOM 632 C C . VAL C 1 16 ? 2.543 6.286 18.508 1.00 12.02 16 VAL C C 1
ATOM 633 O O . VAL C 1 16 ? 2.934 6.573 17.359 1.00 11.86 16 VAL C O 1
ATOM 637 N N . GLY C 1 17 ? 2.939 5.181 19.143 1.00 10.73 17 GLY C N 1
ATOM 638 C CA . GLY C 1 17 ? 3.815 4.218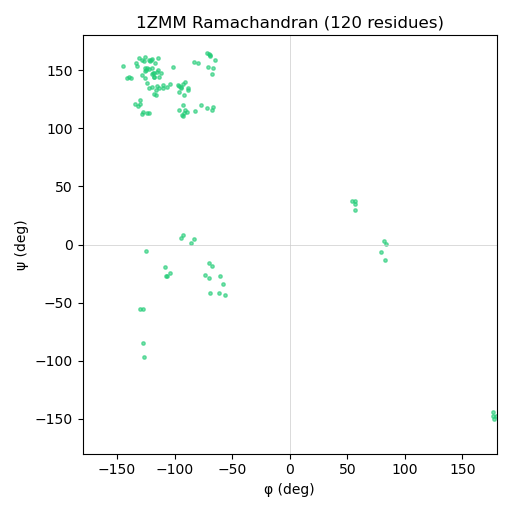 18.501 1.00 8.74 17 GLY C CA 1
ATOM 639 C C . GLY C 1 17 ? 4.150 3.051 19.402 1.00 9.88 17 GLY C C 1
ATOM 640 O O . GLY C 1 17 ? 3.337 2.707 20.277 1.00 8.88 17 GLY C O 1
ATOM 641 N N . ASN C 1 18 ? 5.357 2.516 19.250 1.00 10.22 18 ASN C N 1
ATOM 642 C CA . ASN C 1 18 ? 5.847 1.388 20.008 1.00 11.27 18 ASN C CA 1
ATOM 643 C C . ASN C 1 18 ? 7.178 1.684 20.673 1.00 11.42 18 ASN C C 1
ATOM 644 O O . ASN C 1 18 ? 7.919 2.545 20.236 1.00 9.72 18 ASN C O 1
ATOM 649 N N . CYS C 1 19 ? 7.481 0.929 21.728 1.00 9.62 19 CYS C N 1
ATOM 650 C CA . CYS C 1 19 ? 8.863 0.827 22.216 1.00 9.94 19 CYS C CA 1
ATOM 651 C C . CYS C 1 19 ? 9.340 -0.604 22.306 1.00 10.51 19 CYS C C 1
ATOM 652 O O . CYS C 1 19 ? 8.555 -1.523 22.452 1.00 10.23 19 CYS C O 1
ATOM 655 N N . LEU C 1 20 ? 10.660 -0.779 22.166 1.00 10.67 20 LEU C N 1
ATOM 656 C CA . LEU C 1 20 ? 11.297 -2.074 22.369 1.00 10.38 20 LEU C CA 1
ATOM 657 C C . LEU C 1 20 ? 12.449 -1.865 23.369 1.00 8.82 20 LEU C C 1
ATOM 658 O O . LEU C 1 20 ? 13.370 -1.063 23.143 1.00 9.68 20 LEU C O 1
ATOM 663 N N . ILE C 1 21 ? 12.295 -2.476 24.546 1.00 8.77 21 ILE C N 1
ATOM 664 C CA . ILE C 1 21 ? 13.238 -2.395 25.629 1.00 8.73 21 ILE C CA 1
ATOM 665 C C . ILE C 1 21 ? 13.528 -3.796 26.172 1.00 9.28 21 ILE C C 1
ATOM 666 O O . ILE C 1 21 ? 12.615 -4.509 26.606 1.00 8.68 21 ILE C O 1
ATOM 671 N N . GLY C 1 22 ? 14.788 -4.227 26.106 1.00 7.54 22 GLY C N 1
ATOM 672 C CA . GLY C 1 22 ? 15.168 -5.521 26.598 1.00 9.41 22 GLY C CA 1
ATOM 673 C C . GLY C 1 22 ? 14.398 -6.674 25.969 1.00 10.12 22 GLY C C 1
ATOM 674 O O . GLY C 1 22 ? 14.082 -7.636 26.659 1.00 11.15 22 GLY C O 1
ATOM 675 N N . GLY C 1 23 ? 14.119 -6.552 24.671 1.00 9.06 23 GLY C N 1
ATOM 676 C CA . GLY C 1 23 ? 13.386 -7.544 23.923 1.00 9.44 23 GLY C CA 1
ATOM 677 C C . GLY C 1 23 ? 11.885 -7.511 24.117 1.00 9.36 23 GLY C C 1
ATOM 678 O O . GLY C 1 23 ? 11.169 -8.292 23.504 1.00 8.75 23 GLY C O 1
ATOM 679 N N . VAL C 1 24 ? 11.405 -6.686 25.030 1.00 8.31 24 VAL C N 1
ATOM 680 C CA . VAL C 1 24 ? 9.975 -6.589 25.318 1.00 8.12 24 VAL C CA 1
ATOM 681 C C . VAL C 1 24 ? 9.345 -5.418 24.576 1.00 8.66 24 VAL C C 1
ATOM 682 O O . VAL C 1 24 ? 9.907 -4.309 24.508 1.00 7.33 24 VAL C O 1
ATOM 686 N N . SER C 1 25 ? 8.167 -5.668 24.020 1.00 9.05 25 SER C N 1
ATOM 687 C CA . SER C 1 25 ? 7.408 -4.630 23.320 1.00 8.61 25 SER C CA 1
ATOM 688 C C . SER C 1 25 ? 6.444 -3.892 24.237 1.00 10.54 25 SER C C 1
ATOM 689 O O . SER C 1 25 ? 5.771 -4.472 25.110 1.00 10.07 25 SER C O 1
ATOM 692 N N . PHE C 1 26 ? 6.402 -2.578 24.004 1.00 7.73 26 PHE C N 1
ATOM 693 C CA . PHE C 1 26 ? 5.593 -1.637 24.776 1.00 9.35 26 PHE C CA 1
ATOM 694 C C . PHE C 1 26 ? 4.786 -0.832 23.779 1.00 9.16 26 PHE C C 1
ATOM 695 O O . PHE C 1 26 ? 5.161 -0.732 22.582 1.00 9.46 26 PHE C O 1
ATOM 703 N N . THR C 1 27 ? 3.694 -0.245 24.247 1.00 9.04 27 THR C N 1
ATOM 704 C CA . THR C 1 27 ? 2.958 0.768 23.472 1.00 8.73 27 THR C CA 1
ATOM 705 C C . THR C 1 27 ? 3.428 2.136 23.939 1.00 8.20 27 THR C C 1
ATOM 706 O O . THR C 1 27 ? 3.473 2.401 25.141 1.00 9.23 27 THR C O 1
ATOM 710 N N . TYR C 1 28 ? 3.766 2.992 23.001 1.00 8.09 28 TYR C N 1
ATOM 711 C CA . TYR C 1 28 ? 4.159 4.351 23.343 1.00 9.08 28 TYR C CA 1
ATOM 712 C C . TYR C 1 28 ? 2.937 5.244 23.364 1.00 10.43 28 TYR C C 1
ATOM 713 O O . TYR C 1 28 ? 2.270 5.435 22.374 1.00 10.11 28 TYR C O 1
ATOM 722 N N . CYS C 1 29 ? 2.625 5.728 24.565 1.00 10.71 29 CYS C N 1
ATOM 723 C CA . CYS C 1 29 ? 1.369 6.442 24.835 1.00 11.47 29 CYS C CA 1
ATOM 724 C C . CYS C 1 29 ? 1.655 7.864 25.315 1.00 12.3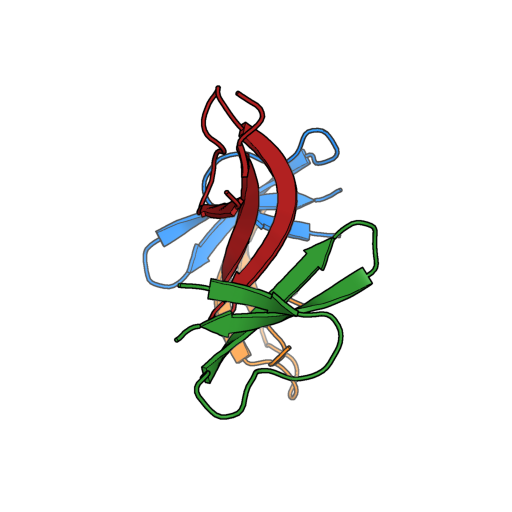8 29 CYS C C 1
ATOM 725 O O . CYS C 1 29 ? 2.495 8.072 26.171 1.00 13.48 29 CYS C O 1
ATOM 728 N N . CYS C 1 30 ? 0.934 8.852 24.803 1.00 11.63 30 CYS C N 1
ATOM 729 C CA . CYS C 1 30 ? 1.168 10.252 25.194 1.00 13.53 30 CYS C CA 1
ATOM 730 C C . CYS C 1 30 ? -0.124 10.910 25.615 1.00 15.51 30 CYS C C 1
ATOM 731 O O . CYS C 1 30 ? -1.175 10.618 25.081 1.00 16.41 30 CYS C O 1
ATOM 734 N N . THR C 1 31 ? -0.015 11.803 26.574 1.00 18.01 31 THR C N 1
ATOM 735 C CA . THR C 1 31 ? -1.140 12.643 26.950 1.00 20.60 31 THR C CA 1
ATOM 736 C C . THR C 1 31 ? -1.319 13.725 25.889 1.00 22.87 31 THR C C 1
ATOM 737 O O . THR C 1 31 ? -2.435 14.197 25.636 1.00 28.15 31 THR C O 1
ATOM 741 N N . VAL D 1 1 ? 14.325 10.803 33.556 1.00 12.04 1 VAL D N 1
ATOM 742 C CA . VAL D 1 1 ? 13.231 10.915 32.547 1.00 11.87 1 VAL D CA 1
ATOM 743 C C . VAL D 1 1 ? 13.683 10.328 31.207 1.00 8.90 1 VAL D C 1
ATOM 744 O O . VAL D 1 1 ? 14.888 10.390 30.918 1.00 11.50 1 VAL D O 1
ATOM 748 N N . CYS D 1 2 ? 12.750 9.723 30.478 1.00 10.24 2 CYS D N 1
ATOM 749 C CA . CYS D 1 2 ? 13.082 9.035 29.217 1.00 10.60 2 CYS D CA 1
ATOM 750 C C . CYS D 1 2 ? 12.456 9.745 28.041 1.00 10.51 2 CYS D C 1
ATOM 751 O O . CYS D 1 2 ? 11.319 10.219 28.113 1.00 12.41 2 CYS D O 1
ATOM 754 N N . SER D 1 3 ? 13.178 9.755 26.930 1.00 9.54 3 SER D N 1
ATOM 755 C CA . SER D 1 3 ? 12.820 10.528 25.743 1.00 9.48 3 SER D CA 1
ATOM 756 C C . SER D 1 3 ? 13.111 9.692 24.501 1.00 9.52 3 SER D C 1
ATOM 757 O O . SER D 1 3 ? 14.096 8.953 24.453 1.00 10.46 3 SER D O 1
ATOM 760 N N . CYS D 1 4 ? 12.268 9.823 23.488 1.00 8.03 4 CYS D N 1
ATOM 761 C CA . CYS D 1 4 ? 12.542 9.274 22.160 1.00 6.23 4 CYS D CA 1
ATOM 762 C C . CYS D 1 4 ? 13.271 10.315 21.299 1.00 7.72 4 CYS D C 1
ATOM 763 O O . CYS D 1 4 ? 12.710 11.368 20.992 1.00 7.76 4 CYS D O 1
ATOM 766 N N . ARG D 1 5 ? 14.508 10.015 20.925 1.00 7.05 5 ARG D N 1
ATOM 767 C CA . ARG D 1 5 ? 15.370 10.917 20.191 1.00 7.49 5 ARG D CA 1
ATOM 768 C C . ARG D 1 5 ? 15.743 10.300 18.880 1.00 7.83 5 ARG D C 1
ATOM 769 O O . ARG D 1 5 ? 16.006 9.118 18.782 1.00 7.97 5 ARG D O 1
ATOM 777 N N . LEU D 1 6 ? 15.891 11.159 17.893 1.00 7.40 6 LEU D N 1
ATOM 778 C CA . LEU D 1 6 ? 16.109 10.640 16.546 1.00 9.38 6 LEU D CA 1
ATOM 779 C C . LEU D 1 6 ? 17.447 9.967 16.342 1.00 13.21 6 LEU D C 1
ATOM 780 O O . LEU D 1 6 ? 17.520 8.904 15.701 1.00 16.05 6 LEU D O 1
ATOM 789 N N . VAL D 1 7 ? 18.525 10.507 16.866 1.00 12.73 7 VAL D N 1
ATOM 790 C CA . VAL D 1 7 ? 19.799 9.872 16.525 1.00 15.27 7 VAL D CA 1
ATOM 791 C C . VAL D 1 7 ? 20.646 9.518 17.736 1.00 13.94 7 VAL D C 1
ATOM 792 O O . VAL D 1 7 ? 21.107 8.382 17.887 1.00 18.37 7 VAL D O 1
ATOM 796 N N . PHE D 1 8 ? 20.912 10.512 18.546 1.00 11.83 8 PHE D N 1
ATOM 797 C CA . PHE D 1 8 ? 21.814 10.374 19.665 1.00 10.59 8 PHE D CA 1
ATOM 798 C C . PHE D 1 8 ? 21.062 10.625 20.956 1.00 10.83 8 PHE D C 1
ATOM 799 O O . PHE D 1 8 ? 20.149 11.424 20.985 1.00 12.47 8 PHE D O 1
ATOM 807 N N . CYS D 1 9 ? 21.476 9.939 22.005 1.00 8.14 9 CYS D N 1
ATOM 808 C CA . CYS D 1 9 ? 21.090 10.291 23.362 1.00 8.05 9 CYS D CA 1
ATOM 809 C C . CYS D 1 9 ? 22.017 11.408 23.863 1.00 7.42 9 CYS D C 1
ATOM 810 O O . CYS D 1 9 ? 23.134 11.578 23.382 1.00 10.76 9 CYS D O 1
ATOM 813 N N . ARG D 1 10 ? 21.549 12.170 24.841 1.00 6.84 10 ARG D N 1
ATOM 814 C CA . ARG D 1 10 ? 22.404 13.146 25.502 1.00 8.56 10 ARG D CA 1
ATOM 815 C C . ARG D 1 10 ? 23.463 12.437 26.336 1.00 6.98 10 ARG D C 1
ATOM 816 O O . ARG D 1 10 ? 23.344 11.271 26.683 1.00 8.61 10 ARG D O 1
ATOM 824 N N . ARG D 1 11 ? 24.504 13.198 26.665 1.00 8.64 11 ARG D N 1
ATOM 825 C CA . ARG D 1 11 ? 25.598 12.645 27.448 1.00 8.93 11 ARG D CA 1
ATOM 826 C C . ARG D 1 11 ? 25.167 12.320 28.862 1.00 9.86 11 ARG D C 1
ATOM 827 O O . ARG D 1 11 ? 25.804 11.507 29.499 1.00 11.26 11 ARG D O 1
ATOM 835 N N . THR D 1 12 ? 24.057 12.902 29.313 1.00 9.62 12 THR D N 1
ATOM 836 C CA . THR D 1 12 ? 23.487 12.632 30.637 1.00 8.93 12 THR D CA 1
ATOM 837 C C . THR D 1 12 ? 22.550 11.399 30.617 1.00 9.33 12 THR D C 1
ATOM 838 O O . THR D 1 12 ? 21.936 11.080 31.627 1.00 10.87 12 THR D O 1
ATOM 842 N N . GLU D 1 13 ? 22.432 10.765 29.447 1.00 9.28 13 GLU D N 1
ATOM 843 C CA . GLU D 1 13 ? 21.484 9.698 29.228 1.00 10.06 13 GLU D CA 1
ATOM 844 C C . GLU D 1 13 ? 22.117 8.402 28.803 1.00 11.00 13 GLU D C 1
ATOM 845 O O . GLU D 1 13 ? 23.215 8.358 28.210 1.00 12.20 13 GLU D O 1
ATOM 851 N N . LEU D 1 14 ? 21.362 7.353 29.052 1.00 13.61 14 LEU D N 1
ATOM 852 C CA . LEU D 1 14 ? 21.734 6.017 28.606 1.00 15.29 14 LEU D CA 1
ATOM 853 C C . LEU D 1 14 ? 20.697 5.534 27.594 1.00 14.30 14 LEU D C 1
ATOM 854 O O . LEU D 1 14 ? 19.517 5.754 27.774 1.00 13.16 14 LEU D O 1
ATOM 863 N N . ARG D 1 15 ? 21.181 4.933 26.521 1.00 14.94 15 ARG D N 1
ATOM 864 C CA . ARG D 1 15 ? 20.324 4.239 25.573 1.00 15.92 15 ARG D CA 1
ATOM 865 C C . ARG D 1 15 ? 19.729 3.014 26.239 1.00 14.25 15 ARG D C 1
ATOM 866 O O . ARG D 1 15 ? 20.469 2.078 26.574 1.00 14.19 15 ARG D O 1
ATOM 874 N N . VAL D 1 16 ? 18.406 2.989 26.389 1.00 13.23 16 VAL D N 1
ATOM 875 C CA . VAL D 1 16 ? 17.727 1.841 26.992 1.00 12.41 16 VAL D CA 1
ATOM 876 C C . VAL D 1 16 ? 16.940 1.009 25.985 1.00 10.83 16 VAL D C 1
ATOM 877 O O . VAL D 1 16 ? 16.646 -0.155 26.230 1.00 9.54 16 VAL D O 1
ATOM 881 N N . GLY D 1 17 ? 16.629 1.579 24.825 1.00 10.53 17 GLY D N 1
ATOM 882 C CA . GLY D 1 17 ? 15.914 0.833 23.818 1.00 9.27 17 GLY D CA 1
ATOM 883 C C . GLY D 1 17 ? 15.608 1.687 22.622 1.00 10.09 17 GLY D C 1
ATOM 884 O O . GLY D 1 17 ? 16.339 2.638 22.296 1.00 9.65 17 GLY D O 1
ATOM 885 N N . ASN D 1 18 ? 14.513 1.359 21.968 1.00 8.09 18 ASN D N 1
ATOM 886 C CA . ASN D 1 18 ? 14.056 2.102 20.807 1.00 10.61 18 ASN D CA 1
ATOM 887 C C . ASN D 1 18 ? 12.585 2.438 20.859 1.00 11.52 18 ASN D C 1
ATOM 888 O O . ASN D 1 18 ? 11.807 1.829 21.628 1.00 10.89 18 ASN D O 1
ATOM 893 N N . CYS D 1 19 ? 12.244 3.514 20.172 1.00 10.05 19 CYS D N 1
ATOM 894 C CA . CYS D 1 19 ? 10.862 3.835 19.818 1.00 8.52 19 CYS D CA 1
ATOM 895 C C . CYS D 1 19 ? 10.617 3.713 18.312 1.00 10.98 19 CYS D C 1
ATOM 896 O O . CYS D 1 19 ? 11.530 3.913 17.507 1.00 12.42 19 CYS D O 1
ATOM 899 N N . LEU D 1 20 ? 9.392 3.311 17.945 1.00 9.64 20 LEU D N 1
ATOM 900 C CA . LEU D 1 20 ? 8.975 3.336 16.571 1.00 11.03 20 LEU D CA 1
ATOM 901 C C . LEU D 1 20 ? 7.735 4.215 16.485 1.00 10.65 20 LEU D C 1
ATOM 902 O O 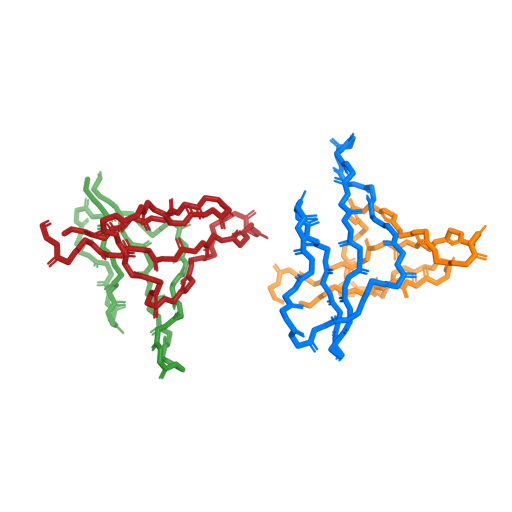. LEU D 1 20 ? 6.721 3.919 17.074 1.00 10.80 20 LEU D O 1
ATOM 907 N N . ILE D 1 21 ? 7.850 5.343 15.815 1.00 9.84 21 ILE D N 1
ATOM 908 C CA . ILE D 1 21 ? 6.755 6.299 15.657 1.00 10.33 21 ILE D CA 1
ATOM 909 C C . ILE D 1 21 ? 6.608 6.658 14.189 1.00 12.65 21 ILE D C 1
ATOM 910 O O . ILE D 1 21 ? 7.555 7.102 13.580 1.00 10.57 21 ILE D O 1
ATOM 915 N N . GLY D 1 22 ? 5.413 6.472 13.626 1.00 13.95 22 GLY D N 1
ATOM 916 C CA . GLY D 1 22 ? 5.177 6.796 12.227 1.00 15.06 22 GLY D CA 1
ATOM 917 C C . GLY D 1 22 ? 6.117 6.093 11.270 1.00 14.96 22 GLY D C 1
ATOM 918 O O . GLY D 1 22 ? 6.402 6.628 10.204 1.00 17.39 22 GLY D O 1
ATOM 919 N N . GLY D 1 23 ? 6.590 4.902 11.632 1.00 14.46 23 GLY D N 1
ATOM 920 C CA . GLY D 1 23 ? 7.499 4.134 10.789 1.00 15.06 23 GLY D CA 1
ATOM 921 C C . GLY D 1 23 ? 8.960 4.521 10.924 1.00 13.53 23 GLY D C 1
ATOM 922 O O . GLY D 1 23 ? 9.837 3.965 10.269 1.00 14.05 23 GLY D O 1
ATOM 923 N N . VAL D 1 24 ? 9.224 5.496 11.785 1.00 11.43 24 VAL D N 1
ATOM 924 C CA . VAL D 1 24 ? 10.577 5.979 11.989 1.00 10.22 24 VAL D CA 1
ATOM 925 C C . VAL D 1 24 ? 11.150 5.439 13.305 1.00 8.33 24 VAL D C 1
ATOM 926 O O . VAL D 1 24 ? 10.468 5.400 14.361 1.00 8.09 24 VAL D O 1
ATOM 930 N N . SER D 1 25 ? 12.415 5.044 13.248 1.00 10.00 25 SER D N 1
ATOM 931 C CA . SER D 1 25 ? 13.093 4.509 14.415 1.00 10.20 25 SER D CA 1
ATOM 932 C C . SER D 1 25 ? 13.803 5.611 15.186 1.00 10.75 25 SER D C 1
ATOM 933 O O . SER D 1 25 ? 14.528 6.429 14.618 1.00 10.92 25 SER D O 1
ATOM 936 N N . PHE D 1 26 ? 13.527 5.649 16.487 1.00 9.91 26 PHE D N 1
ATOM 937 C CA . PHE D 1 26 ? 14.136 6.556 17.442 1.00 9.50 26 PHE D CA 1
ATOM 938 C C . PHE D 1 26 ? 14.852 5.744 18.526 1.00 8.84 26 PHE D C 1
ATOM 939 O O . PHE D 1 26 ? 14.553 4.553 18.740 1.00 9.88 26 PHE D O 1
ATOM 947 N N . THR D 1 27 ? 15.796 6.373 19.207 1.00 9.25 27 THR D N 1
ATOM 948 C CA . THR D 1 27 ? 16.444 5.774 20.361 1.00 8.96 27 THR D CA 1
ATOM 949 C C . THR D 1 27 ? 15.735 6.230 21.605 1.00 9.25 27 THR D C 1
ATOM 950 O O . THR D 1 27 ? 15.388 7.403 21.731 1.00 7.92 27 THR D O 1
ATOM 954 N N . TYR D 1 28 ? 15.460 5.294 22.500 1.00 7.51 28 TYR D N 1
ATOM 955 C CA . TYR D 1 28 ? 14.838 5.579 23.782 1.00 8.24 28 TYR D CA 1
ATOM 956 C C . TYR D 1 28 ? 15.962 5.800 24.790 1.00 7.51 28 TYR D C 1
ATOM 957 O O . TYR D 1 28 ? 16.762 4.927 25.086 1.00 9.60 28 TYR D O 1
ATOM 966 N N . CYS D 1 29 ? 16.036 7.029 25.252 1.00 7.63 29 CYS D N 1
ATOM 967 C CA . CYS D 1 29 ? 17.143 7.508 26.088 1.00 7.90 29 CYS D CA 1
ATOM 968 C C . CYS D 1 29 ? 16.641 7.946 27.465 1.00 9.74 29 CYS D C 1
ATOM 969 O O . CYS D 1 29 ? 15.685 8.728 27.536 1.00 10.75 29 CYS D O 1
ATOM 972 N N . CYS D 1 30 ? 17.243 7.469 28.545 1.00 9.24 30 CYS D N 1
ATOM 973 C CA . CYS D 1 30 ? 16.792 7.840 29.907 1.00 10.49 30 CYS D CA 1
ATOM 974 C C . CYS D 1 30 ? 17.913 8.486 30.708 1.00 11.38 30 CYS D C 1
ATOM 975 O O . CYS D 1 30 ? 19.049 7.987 30.675 1.00 11.25 30 CYS D O 1
ATOM 978 N N . THR D 1 31 ? 17.618 9.586 31.404 1.00 12.06 31 THR D N 1
ATOM 979 C CA . THR D 1 31 ? 18.643 10.303 32.161 1.00 13.01 31 THR D CA 1
ATOM 980 C C . THR D 1 31 ? 19.145 9.495 33.345 1.00 14.19 31 THR D C 1
ATOM 981 O O . THR D 1 31 ? 18.395 8.782 33.970 1.00 14.28 31 THR D O 1
ATOM 985 N N . ARG D 1 32 ? 20.425 9.656 33.663 1.00 16.40 32 ARG D N 1
ATOM 986 C CA . ARG D 1 32 ? 21.041 8.879 34.726 1.00 18.21 32 ARG D CA 1
ATOM 987 C C . ARG D 1 32 ? 21.679 9.782 35.777 1.00 18.60 32 ARG D C 1
ATOM 988 O O . ARG D 1 32 ? 22.112 9.306 36.833 1.00 18.53 32 ARG D O 1
ATOM 996 N N . VAL D 1 33 ? 21.679 11.088 35.512 1.00 18.07 33 VAL D N 1
ATOM 997 C CA . VAL D 1 33 ? 22.172 12.084 36.450 1.00 19.30 33 VAL D CA 1
ATOM 998 C C . VAL D 1 33 ? 21.189 13.254 36.441 1.00 20.48 33 VAL D C 1
ATOM 999 O O . VAL D 1 33 ? 20.295 13.284 35.591 1.00 19.74 33 VAL D O 1
#

Sequence (128 aa):
VCSCRLVFCRRTELRVGNCLIGGVSFTYCCTVCSCRLVFCRRTELRVGNCLIGGVSFTYCCTRVVCSCRLVFCRRTELRVGNCLIGGVSFTYCCTVCSCRLVFCRRTELRVGNCLIGGVSFTYCCTRV

Solvent-accessible surface area: 9148 Å² total; per-residue (Å²): 148,43,31,24,44,68,60,147,30,137,239,104,16,135,151,62,7,40,0,84,37,78,68,74,77,36,26,16,0,23,103,129,43,27,30,55,116,91,165,35,143,246,106,28,128,138,54,3,45,2,83,45,78,68,69,66,42,20,12,0,15,44,224,127,150,49,28,24,51,126,104,168,32,150,253,113,19,126,151,56,3,50,2,79,44,78,68,71,84,34,33,19,0,20,103,133,46,31,31,52,84,56,134,32,148,240,68,15,78,169,43,15,38,0,63,45,78,68,69,56,40,26,16,0,21,50,165,167

Nearest PDB structures (foldseek):
  1zmm-assembly3_C  TM=1.033E+00  e=1.547E-04  Homo sapiens
  1zmm-assembly4_D  TM=1.013E+00  e=3.391E-04  Homo sapiens
  4e82-assembly1_A  TM=9.522E-01  e=5.744E-02  Homo sapiens
  5cui-assembly1_B  TM=8.719E-01  e=5.744E-02  Homo sapiens
  4rbw-assembly2_C  TM=8.825E-01  e=1.051E-01  Homo sapiens

Foldseek 3Di:
DKDWAQPDEDPPWDFDAWDADPNGITTIIDD/DKDWAQPDEDPQWDFDAWDADPNGITTIIHGPD/DKDFAQDDADPPWDFDAWDADPNGITTIIGD/DKDWAQPDEDPQWDFDAWDADPNGITTIIDGDD

Radius of gyration: 16.47 Å; Cα contacts (8 Å, |Δi|>4): 299; chains: 4; bounding box: 37×21×47 Å

B-factor: mean 15.41, std 7.95, range [4.7, 72.97]

Organism: Homo sapiens (NCBI:txid9606)

InterPro domains:
  IPR002366 Alpha-defensin, N-terminal [PF00879] (1-51)
  IPR002366 Alpha-defensin, N-terminal [SM01418] (1-51)
  IPR006080 Beta/alpha-defensin, C-terminal [SM00048] (65-93)
  IPR006081 Alpha-defensin, C-terminal [PF00323] (65-93)
  IPR006081 Alpha-defensin, C-terminal [PS00269] (65-93)
  IPR016327 Alpha-defensin [PIRSF001875] (1-93)
  IPR016327 Alpha-defensin [PTHR11876] (1-94)

Secondary structure (DSSP, 8-state):
-EEEESS---TT-EEEEEEEETTEEEEEEE-/-EEEESS---TT-EEEEEEEETTEEEEEEE---/-EEEESSPPPTT-EEEEEEEETTEEEEEEE-/-EEEESS---TTEEEEEEEEETTEEEEEEEE--

GO terms:
  GO:0010818 T cell chemotaxis (P, IDA)
  GO:0031640 killing of cells of another organism (P, IDA)
  GO:0061844 antimicrobial humoral immune response mediated by antimicrobial peptide (P, IC)
  GO:0035580 specific granule lumen (C, TAS)
  GO:0005576 extracellular region (C, TAS)
  GO:0005796 Golgi lumen (C, TAS)
  GO:0042582 azurophil granule (C, IDA)
  GO:0045087 innate immune response (P, IDA)
  GO:0042803 protein homodimerization activity (F, IDA)
  GO:0019730 antimicrobial humoral response (P, IDA)
  GO:0019731 antibacterial humoral response (P, IDA)
  GO:0019732 antifungal humoral response (P, IDA)
  GO:0050829 defense response to Gram-negative bacterium (P, IDA)
  GO:0050830 defense response to Gram-positive bacterium (P, IDA)
  GO:0050832 defense response to fungus (P, IDA)
  GO:0061844 antimicrobial humoral immune response mediated by antimicrobial peptide (P, IDA)